Protein AF-A0A9W9ZEQ5-F1 (afdb_monomer_lite)

InterPro domains:
  IPR041980 Spt5, KOW domain repeat 6, metazoa [PF23288] (7-61)
  IPR057934 Spt5, KOW domain repeat 7 [PF23287] (64-106)
  IPR057934 Spt5, KOW domain repeat 7 [cd06086] (57-106)

Foldseek 3Di:
DQPDDPQLDDFQFKKAFDQPDPDNVRHRFIFGFHDDDRQWTWTQTLVVLDTDIDGPVRIAFADDDAQFKKAFRDDPRHRWIWGFNDDDVQWTWTGTPPDPDTQIFGHDDDPDDDPGWRWTHRDPPDITTMGTGDDPVRCCSNCVPVVVPDPPDD

pLDDT: mean 71.27, std 19.27, range [35.31, 93.12]

Secondary structure (DSSP, 8-state):
------TT--TT-EEEE-TT-S-TTTTT-EEEEEEEETTEEEEEETTTTEEEEEEGGGEEEPPPPTT-EEEEEESTTTT-EEEEEEEETTEEEEEESSSS-EEEE-----TTS-TT-EEEEEETTEEEEEEEPPPHHHHHHH-TTGGGSSS---

Radius of gyration: 16.16 Å; chains: 1; bounding box: 39×32×54 Å

Structure (mmCIF, N/CA/C/O backbone):
data_AF-A0A9W9ZEQ5-F1
#
_entry.id   AF-A0A9W9ZEQ5-F1
#
loop_
_atom_site.group_PDB
_atom_site.id
_atom_site.type_symbol
_atom_site.label_atom_id
_atom_site.label_alt_id
_atom_site.label_comp_id
_atom_site.label_asym_id
_atom_site.label_entity_id
_atom_site.label_seq_id
_atom_site.pdbx_PDB_ins_code
_atom_site.Cartn_x
_atom_site.Cartn_y
_atom_site.Cartn_z
_atom_site.occupancy
_atom_site.B_iso_or_equiv
_atom_site.auth_seq_id
_atom_site.auth_comp_id
_atom_site.auth_asym_id
_atom_site.auth_atom_id
_atom_site.pdbx_PDB_model_num
ATOM 1 N N . MET A 1 1 ? 5.416 12.636 -24.048 1.00 38.34 1 MET A N 1
ATOM 2 C CA . MET A 1 1 ? 4.396 11.716 -23.519 1.00 38.34 1 MET A CA 1
ATOM 3 C C . MET A 1 1 ? 4.635 11.723 -22.029 1.00 38.34 1 MET A C 1
ATOM 5 O O . MET A 1 1 ? 5.642 11.189 -21.597 1.00 38.34 1 MET A O 1
ATOM 9 N N . GLU A 1 2 ? 3.851 12.509 -21.300 1.00 41.16 2 GLU A N 1
ATOM 10 C CA . GLU A 1 2 ? 3.880 12.522 -19.836 1.00 41.16 2 GLU A CA 1
ATOM 11 C C . GLU A 1 2 ? 3.147 11.244 -19.429 1.00 41.16 2 GLU A C 1
ATOM 13 O O . GLU A 1 2 ? 1.925 11.163 -19.545 1.00 41.16 2 GLU A O 1
ATOM 18 N N . GLU A 1 3 ? 3.899 10.177 -19.156 1.00 45.72 3 GLU A N 1
ATOM 19 C CA . GLU A 1 3 ? 3.323 8.939 -18.636 1.00 45.72 3 GLU A CA 1
ATOM 20 C C . GLU A 1 3 ? 2.706 9.274 -17.287 1.00 45.72 3 GLU A C 1
ATOM 22 O O . GLU A 1 3 ? 3.434 9.631 -16.361 1.00 45.72 3 GLU A O 1
ATOM 27 N N . ALA A 1 4 ? 1.370 9.228 -17.239 1.00 45.44 4 ALA A N 1
ATOM 28 C CA . ALA A 1 4 ? 0.551 9.604 -16.099 1.00 45.44 4 ALA A CA 1
ATOM 29 C C . ALA A 1 4 ? 1.212 9.130 -14.805 1.00 45.44 4 ALA A C 1
ATOM 31 O O . ALA A 1 4 ? 1.329 7.933 -14.541 1.00 45.44 4 ALA A O 1
ATOM 32 N N . GLN A 1 5 ? 1.707 10.097 -14.038 1.00 52.44 5 GLN A N 1
ATOM 33 C CA . GLN A 1 5 ? 2.129 9.869 -12.676 1.00 52.44 5 GLN A CA 1
ATOM 34 C C . GLN A 1 5 ? 0.910 9.281 -11.971 1.00 52.44 5 GLN A C 1
ATOM 36 O O . GLN A 1 5 ? -0.152 9.899 -11.948 1.00 52.44 5 GLN A O 1
ATOM 41 N N . ALA A 1 6 ? 1.016 8.047 -11.486 1.00 61.94 6 ALA A N 1
ATOM 42 C CA . ALA A 1 6 ? -0.031 7.455 -10.677 1.00 61.94 6 ALA A CA 1
ATOM 43 C C . ALA A 1 6 ? -0.018 8.208 -9.344 1.00 61.94 6 ALA A C 1
ATOM 45 O O . ALA A 1 6 ? 0.653 7.815 -8.392 1.00 61.94 6 ALA A O 1
ATOM 46 N N . ASP A 1 7 ? -0.701 9.354 -9.320 1.00 71.56 7 ASP A N 1
ATOM 47 C CA . ASP A 1 7 ? -0.661 10.310 -8.220 1.00 71.56 7 ASP A CA 1
ATOM 48 C C . ASP A 1 7 ? -1.117 9.685 -6.903 1.00 71.56 7 ASP A C 1
ATOM 50 O O . ASP A 1 7 ? -0.824 10.233 -5.853 1.00 71.56 7 ASP A O 1
ATOM 54 N N . TRP A 1 8 ? -1.773 8.528 -6.928 1.00 83.50 8 TRP A N 1
ATOM 55 C CA . TRP A 1 8 ? -2.225 7.807 -5.747 1.00 83.50 8 TRP A CA 1
ATOM 56 C C . TRP A 1 8 ? -1.109 7.066 -4.987 1.00 83.50 8 TRP A C 1
ATOM 58 O O . TRP A 1 8 ? -1.252 6.830 -3.787 1.00 83.50 8 TRP A O 1
ATOM 68 N N . VAL A 1 9 ? 0.004 6.697 -5.634 1.00 84.94 9 VAL A N 1
ATOM 69 C CA . VAL A 1 9 ? 1.059 5.913 -4.971 1.00 84.94 9 VAL A CA 1
ATOM 70 C C . VAL A 1 9 ? 1.838 6.806 -4.004 1.00 84.94 9 VAL A C 1
ATOM 72 O O . VAL A 1 9 ? 2.400 7.833 -4.384 1.00 84.94 9 VAL A O 1
ATOM 75 N N . THR A 1 10 ? 1.892 6.400 -2.738 1.00 86.19 10 THR A N 1
ATOM 76 C CA . THR A 1 10 ? 2.639 7.075 -1.666 1.00 86.19 10 THR A CA 1
ATOM 77 C C . THR A 1 10 ? 3.490 6.060 -0.903 1.00 86.19 10 THR A C 1
ATOM 79 O O . THR A 1 10 ? 3.429 4.865 -1.184 1.00 86.19 10 THR A O 1
ATOM 82 N N . THR A 1 11 ? 4.328 6.505 0.028 1.00 87.94 11 THR A N 1
ATOM 83 C CA . THR A 1 11 ? 5.082 5.589 0.893 1.00 87.94 11 THR A CA 1
ATOM 84 C C . THR A 1 11 ? 4.197 5.028 2.001 1.00 87.94 11 THR A C 1
ATOM 86 O O . THR A 1 11 ? 3.154 5.595 2.349 1.00 87.94 11 THR A O 1
ATOM 89 N N . ASP A 1 12 ? 4.648 3.905 2.560 1.00 85.50 12 ASP A N 1
ATOM 90 C CA . ASP A 1 12 ? 4.089 3.260 3.748 1.00 85.50 12 ASP A CA 1
ATOM 91 C C . ASP A 1 12 ? 2.699 2.645 3.547 1.00 85.50 12 ASP A C 1
ATOM 93 O O . ASP A 1 12 ? 2.069 2.256 4.520 1.00 85.50 12 ASP A O 1
ATOM 97 N N . ILE A 1 13 ? 2.223 2.517 2.305 1.00 88.56 13 ILE A N 1
ATOM 98 C CA . ILE A 1 13 ? 0.970 1.824 1.965 1.00 88.56 13 ILE A CA 1
ATOM 99 C C . ILE A 1 13 ? 1.226 0.376 1.552 1.00 88.56 13 ILE A C 1
ATOM 101 O O . ILE A 1 13 ? 2.266 0.064 0.962 1.00 88.56 13 ILE A O 1
ATOM 105 N N . GLU A 1 14 ? 0.268 -0.501 1.853 1.00 90.25 14 GLU A N 1
ATOM 106 C CA . GLU A 1 14 ? 0.230 -1.854 1.303 1.00 90.25 14 GLU A CA 1
ATOM 107 C C . GLU A 1 14 ? -0.207 -1.781 -0.161 1.00 90.25 14 GLU A C 1
ATOM 109 O O . GLU A 1 14 ? -1.193 -1.131 -0.504 1.00 90.25 14 GLU A O 1
ATOM 114 N N . VAL A 1 15 ? 0.530 -2.463 -1.026 1.00 91.75 15 VAL A N 1
ATOM 115 C CA . VAL A 1 15 ? 0.214 -2.621 -2.442 1.00 91.75 15 VAL A CA 1
ATOM 116 C C . VAL A 1 15 ? 0.334 -4.081 -2.832 1.00 91.75 15 VAL A C 1
ATOM 118 O O . VAL A 1 15 ? 1.016 -4.883 -2.186 1.00 91.75 15 VAL A O 1
ATOM 121 N N . ARG A 1 16 ? -0.318 -4.420 -3.934 1.00 92.25 16 ARG A N 1
ATOM 122 C CA . ARG A 1 16 ? -0.242 -5.729 -4.557 1.00 92.25 16 ARG A CA 1
ATOM 123 C C . ARG A 1 16 ? 0.317 -5.591 -5.960 1.00 92.25 16 ARG A C 1
ATOM 125 O O . ARG A 1 16 ? -0.062 -4.687 -6.693 1.00 92.25 16 ARG A O 1
ATOM 132 N N . ILE A 1 17 ? 1.219 -6.481 -6.343 1.00 91.62 17 ILE A N 1
ATOM 133 C CA . ILE A 1 17 ? 1.710 -6.532 -7.718 1.00 91.62 17 ILE A CA 1
ATOM 134 C C . ILE A 1 17 ? 0.612 -7.108 -8.615 1.00 91.62 17 ILE A C 1
ATOM 136 O O . ILE A 1 17 ? 0.043 -8.157 -8.308 1.00 91.62 17 ILE A O 1
ATOM 140 N N . ASN A 1 18 ? 0.340 -6.433 -9.731 1.00 88.81 18 ASN A N 1
ATOM 141 C CA . ASN A 1 18 ? -0.713 -6.819 -10.663 1.00 88.81 18 ASN A CA 1
ATOM 142 C C . ASN A 1 18 ? -0.504 -8.252 -11.191 1.00 88.81 18 ASN A C 1
ATOM 144 O O . ASN A 1 18 ? 0.621 -8.684 -11.453 1.00 88.81 18 ASN A O 1
ATOM 148 N N . GLU A 1 19 ? -1.593 -8.988 -11.406 1.00 82.56 19 GLU A N 1
ATOM 149 C CA . GLU A 1 19 ? -1.558 -10.350 -11.963 1.00 82.56 19 GLU A CA 1
ATOM 150 C C . GLU A 1 19 ? -0.984 -10.417 -13.391 1.00 82.56 19 GLU A C 1
ATOM 152 O O . GLU A 1 19 ? -0.504 -11.460 -13.822 1.00 82.56 19 GLU A O 1
ATOM 157 N N . ASN A 1 20 ? -0.982 -9.295 -14.117 1.00 79.50 20 ASN A N 1
ATOM 158 C CA . ASN A 1 20 ? -0.439 -9.175 -15.470 1.00 79.50 20 ASN A CA 1
ATOM 159 C C . ASN A 1 20 ? 1.035 -8.732 -15.492 1.00 79.50 20 ASN A C 1
ATOM 161 O O . ASN A 1 20 ? 1.534 -8.309 -16.537 1.00 79.50 20 ASN A O 1
ATOM 165 N N . HIS A 1 21 ? 1.732 -8.777 -14.351 1.00 86.69 21 HIS A N 1
ATOM 166 C CA . HIS A 1 21 ? 3.141 -8.399 -14.264 1.00 86.69 21 HIS A CA 1
ATOM 167 C C . HIS A 1 21 ? 4.023 -9.282 -15.169 1.00 86.69 21 HIS A C 1
ATOM 169 O O . HIS A 1 21 ? 3.760 -10.462 -15.355 1.00 86.69 21 HIS A O 1
ATOM 175 N N . GLU A 1 22 ? 5.103 -8.735 -15.730 1.00 85.06 22 GLU A N 1
ATOM 176 C CA . GLU A 1 22 ? 5.997 -9.478 -16.639 1.00 85.06 22 GLU A CA 1
ATOM 177 C C . GLU A 1 22 ? 6.710 -10.669 -15.971 1.00 85.06 22 GLU A C 1
ATOM 179 O O . GLU A 1 22 ? 6.994 -11.681 -16.612 1.00 85.06 22 GLU A O 1
ATOM 184 N N . ASP A 1 23 ? 6.976 -10.547 -14.671 1.00 86.31 23 ASP A N 1
ATOM 185 C CA . ASP A 1 23 ? 7.593 -11.579 -13.841 1.00 86.31 23 ASP A CA 1
ATOM 186 C C . ASP A 1 23 ? 6.521 -12.383 -13.077 1.00 86.31 23 ASP A C 1
ATOM 188 O O . ASP A 1 23 ? 5.903 -11.843 -12.149 1.00 86.31 23 ASP A O 1
ATOM 192 N N . PRO A 1 24 ? 6.318 -13.673 -13.408 1.00 85.88 24 PRO A N 1
ATOM 193 C CA . PRO A 1 24 ? 5.318 -14.515 -12.763 1.00 85.88 24 PRO A CA 1
ATOM 194 C C . PRO A 1 24 ? 5.621 -14.848 -11.303 1.00 85.88 24 PRO A C 1
ATOM 196 O O . PRO A 1 24 ? 4.724 -15.277 -10.584 1.00 85.88 24 PRO A O 1
ATOM 199 N N . GLN A 1 25 ? 6.857 -14.657 -10.836 1.00 86.88 25 GLN A N 1
ATOM 200 C CA . GLN A 1 25 ? 7.191 -14.860 -9.425 1.00 86.88 25 GLN A CA 1
ATOM 201 C C . GLN A 1 25 ? 6.682 -13.716 -8.542 1.00 86.88 25 GLN A C 1
ATOM 203 O O . GLN A 1 25 ? 6.534 -13.890 -7.332 1.00 86.88 25 GLN A O 1
ATOM 208 N N . LEU A 1 26 ? 6.419 -12.555 -9.148 1.00 87.50 26 LEU A N 1
ATOM 209 C CA . LEU A 1 26 ? 5.975 -11.349 -8.459 1.00 87.50 26 LEU A CA 1
ATOM 210 C C . LEU A 1 26 ? 4.461 -11.134 -8.549 1.00 87.50 26 LEU A C 1
ATOM 212 O O . LEU A 1 26 ? 3.937 -10.365 -7.754 1.00 87.50 26 LEU A O 1
ATOM 216 N N . MET A 1 27 ? 3.764 -11.799 -9.475 1.00 89.69 27 MET A N 1
ATOM 217 C CA . MET A 1 27 ? 2.311 -11.675 -9.655 1.00 89.69 27 MET A CA 1
ATOM 218 C C . MET A 1 27 ? 1.542 -11.969 -8.358 1.00 89.69 27 MET A C 1
ATOM 220 O O . MET A 1 27 ? 1.843 -12.941 -7.663 1.00 89.69 27 MET A O 1
ATOM 224 N N . ASP A 1 28 ? 0.537 -11.138 -8.056 1.00 88.19 28 ASP A N 1
ATOM 225 C CA . ASP A 1 28 ? -0.357 -11.259 -6.889 1.00 88.19 28 ASP A CA 1
ATOM 226 C C . ASP A 1 28 ? 0.379 -11.245 -5.530 1.00 88.19 28 ASP A C 1
ATOM 228 O O . ASP A 1 28 ? -0.188 -11.562 -4.484 1.00 88.19 28 ASP A O 1
ATOM 232 N N . LYS A 1 29 ? 1.659 -10.841 -5.510 1.00 91.00 29 LYS A N 1
ATOM 233 C CA . LYS A 1 29 ? 2.419 -10.672 -4.269 1.00 91.00 29 LYS A CA 1
ATOM 234 C C . LYS A 1 29 ? 2.057 -9.361 -3.590 1.00 91.00 29 LYS A C 1
ATOM 236 O O . LYS A 1 29 ? 1.959 -8.314 -4.230 1.00 91.00 29 LYS A O 1
ATOM 241 N N . LYS A 1 30 ? 1.909 -9.426 -2.268 1.00 91.69 30 LYS A N 1
ATOM 242 C CA . LYS A 1 30 ? 1.659 -8.270 -1.408 1.00 91.69 30 LYS A CA 1
ATOM 243 C C . LYS A 1 30 ? 2.955 -7.716 -0.835 1.00 91.69 30 LYS A C 1
ATOM 245 O O . LYS A 1 30 ? 3.901 -8.460 -0.558 1.00 91.69 30 LYS A O 1
ATOM 250 N N . GLY A 1 31 ? 2.978 -6.408 -0.631 1.00 92.19 31 GLY A N 1
ATOM 251 C CA . GLY A 1 31 ? 4.110 -5.737 -0.025 1.00 92.19 31 GLY A CA 1
ATOM 252 C C . GLY A 1 31 ? 3.814 -4.307 0.390 1.00 92.19 31 GLY A C 1
ATOM 253 O O . GLY A 1 31 ? 2.731 -3.785 0.154 1.00 92.19 31 GLY A O 1
ATOM 254 N N . VAL A 1 32 ? 4.810 -3.657 0.984 1.00 91.31 32 VAL A N 1
ATOM 255 C CA . VAL A 1 32 ? 4.735 -2.249 1.398 1.00 91.31 32 VAL A CA 1
ATOM 256 C C . VAL A 1 32 ? 5.598 -1.368 0.506 1.00 91.31 32 VAL A C 1
ATOM 258 O O . VAL A 1 32 ? 6.756 -1.693 0.231 1.00 91.31 32 VAL A O 1
ATOM 261 N N . VAL A 1 33 ? 5.067 -0.219 0.088 1.00 91.81 33 VAL A N 1
ATOM 262 C CA . VAL A 1 33 ? 5.843 0.788 -0.644 1.00 91.81 33 VAL A CA 1
ATOM 263 C C . VAL A 1 33 ? 6.843 1.458 0.296 1.00 91.81 33 VAL A C 1
ATOM 265 O O . VAL A 1 33 ? 6.467 2.174 1.220 1.00 91.81 33 VAL A O 1
ATOM 268 N N . ARG A 1 34 ? 8.138 1.277 0.032 1.00 88.81 34 ARG A N 1
ATOM 269 C CA . ARG A 1 34 ? 9.222 1.913 0.799 1.00 88.81 34 ARG A CA 1
ATOM 270 C C . ARG A 1 34 ? 9.640 3.257 0.245 1.00 88.81 34 ARG A C 1
ATOM 272 O O . ARG A 1 34 ? 10.039 4.152 0.982 1.00 88.81 34 ARG A O 1
ATOM 279 N N . THR A 1 35 ? 9.636 3.387 -1.071 1.00 87.75 35 THR A N 1
ATOM 280 C CA . THR A 1 35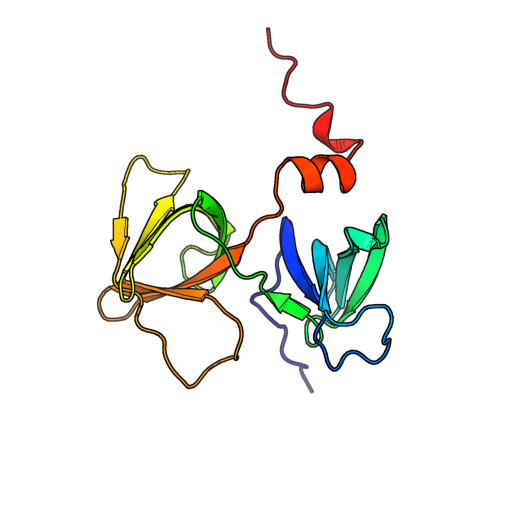 ? 10.084 4.606 -1.740 1.00 87.75 35 THR A CA 1
ATOM 281 C C . THR A 1 35 ? 9.363 4.729 -3.065 1.00 87.75 35 THR A C 1
ATOM 283 O O . THR A 1 35 ? 9.148 3.736 -3.755 1.00 87.75 35 THR A O 1
ATOM 286 N N . VAL A 1 36 ? 9.017 5.956 -3.433 1.00 89.12 36 VAL A N 1
ATOM 287 C CA . VAL A 1 36 ? 8.474 6.288 -4.749 1.00 89.12 36 VAL A CA 1
ATOM 288 C C . VAL A 1 36 ? 9.488 7.190 -5.444 1.00 89.12 36 VAL A C 1
ATOM 290 O O . VAL A 1 36 ? 10.024 8.120 -4.843 1.00 89.12 36 VAL A O 1
ATOM 293 N N . SER A 1 37 ? 9.835 6.874 -6.686 1.00 86.25 37 SER A N 1
ATOM 294 C CA . SER A 1 37 ? 10.830 7.595 -7.481 1.00 86.25 37 SER A CA 1
ATOM 295 C C . SER A 1 37 ? 10.357 7.688 -8.928 1.00 86.25 37 SER A C 1
ATOM 297 O O . SER A 1 37 ? 10.501 6.746 -9.711 1.00 86.25 37 SER A O 1
ATOM 299 N N . GLY A 1 38 ? 9.775 8.837 -9.284 1.00 85.12 38 GLY A N 1
ATOM 300 C CA . GLY A 1 38 ? 9.177 9.056 -10.604 1.00 85.12 38 GLY A CA 1
ATOM 301 C C . GLY A 1 38 ? 8.064 8.044 -10.888 1.00 85.12 38 GLY A C 1
ATOM 302 O O . GLY A 1 38 ? 7.136 7.913 -10.098 1.00 85.12 38 GLY A O 1
ATOM 303 N N . ASN A 1 39 ? 8.193 7.293 -11.986 1.00 85.56 39 ASN A N 1
ATOM 304 C CA . ASN A 1 39 ? 7.232 6.261 -12.408 1.00 85.56 39 ASN A CA 1
ATOM 305 C C . ASN A 1 39 ? 7.518 4.858 -11.840 1.00 85.56 39 ASN A C 1
ATOM 307 O O . ASN A 1 39 ? 6.916 3.870 -12.271 1.00 85.56 39 ASN A O 1
ATOM 311 N N . THR A 1 40 ? 8.443 4.750 -10.888 1.00 89.81 40 THR A N 1
ATOM 312 C CA . THR A 1 40 ? 8.798 3.484 -10.237 1.00 89.81 40 THR A CA 1
ATOM 313 C C . THR A 1 40 ? 8.636 3.593 -8.732 1.00 89.81 40 THR A C 1
ATOM 315 O O . THR A 1 40 ? 8.918 4.638 -8.143 1.00 89.81 40 THR A O 1
ATOM 318 N N . CYS A 1 41 ? 8.197 2.514 -8.101 1.00 91.69 41 CYS A N 1
ATOM 319 C CA . CYS A 1 41 ? 8.166 2.391 -6.655 1.00 91.69 41 CYS A CA 1
ATOM 320 C C . CYS A 1 41 ? 8.951 1.156 -6.217 1.00 91.69 41 CYS A C 1
ATOM 322 O O . CYS A 1 41 ? 8.984 0.128 -6.893 1.00 91.69 41 CYS A O 1
ATOM 324 N N . THR A 1 42 ? 9.607 1.277 -5.070 1.00 92.62 42 THR A N 1
ATOM 325 C CA . THR A 1 42 ? 10.271 0.161 -4.407 1.00 92.62 42 THR A CA 1
ATOM 326 C C . THR A 1 42 ? 9.290 -0.436 -3.415 1.00 92.62 42 THR A C 1
ATOM 328 O O . THR A 1 42 ? 8.909 0.227 -2.448 1.00 92.62 42 THR A O 1
ATOM 331 N N . VAL A 1 43 ? 8.897 -1.682 -3.651 1.00 93.12 43 VAL A N 1
ATOM 332 C CA . VAL A 1 43 ? 7.971 -2.439 -2.811 1.00 93.12 43 VAL A CA 1
ATOM 333 C C . VAL A 1 43 ? 8.746 -3.532 -2.086 1.00 93.12 43 VAL A C 1
ATOM 335 O O . VAL A 1 43 ? 9.468 -4.312 -2.706 1.00 93.12 43 VAL A O 1
ATOM 338 N N . TYR A 1 44 ? 8.598 -3.602 -0.767 1.00 92.56 44 TYR A N 1
ATOM 339 C CA . TYR A 1 44 ? 9.070 -4.739 0.011 1.00 92.56 44 TYR A CA 1
ATOM 340 C C . TYR A 1 44 ? 8.010 -5.832 0.001 1.00 92.56 44 TYR A C 1
ATOM 342 O O . TYR A 1 44 ? 6.953 -5.655 0.601 1.00 92.56 44 TYR A O 1
ATOM 350 N N . LEU A 1 45 ? 8.288 -6.943 -0.676 1.00 92.56 45 LEU A N 1
ATOM 351 C CA . LEU A 1 45 ? 7.370 -8.078 -0.750 1.00 92.56 45 LEU A CA 1
ATOM 352 C C . LEU A 1 45 ? 7.517 -8.961 0.489 1.00 92.56 45 LEU A C 1
ATOM 354 O O . LEU A 1 45 ? 8.630 -9.387 0.809 1.00 92.56 45 LEU A O 1
ATOM 358 N N . TYR A 1 46 ? 6.402 -9.275 1.147 1.00 89.38 46 TYR A N 1
ATOM 359 C CA . TYR A 1 46 ? 6.405 -10.051 2.393 1.00 89.38 46 TYR A CA 1
ATOM 360 C C . TYR A 1 46 ? 6.855 -11.499 2.176 1.00 89.38 46 TYR A C 1
ATOM 362 O O . TYR A 1 46 ? 7.688 -12.009 2.923 1.00 89.38 46 TYR A O 1
ATOM 370 N N . ASP A 1 47 ? 6.368 -12.139 1.109 1.00 88.56 47 ASP A N 1
ATOM 371 C CA . ASP A 1 47 ? 6.745 -13.505 0.735 1.00 88.56 47 ASP A CA 1
ATOM 372 C C . ASP A 1 47 ? 8.245 -13.642 0.437 1.00 88.56 47 ASP A C 1
ATOM 374 O O . ASP A 1 47 ? 8.906 -14.560 0.920 1.00 88.56 47 ASP A O 1
ATOM 378 N N . GLU A 1 48 ? 8.785 -12.714 -0.357 1.00 88.31 48 GLU A N 1
ATOM 379 C CA . GLU A 1 48 ? 10.169 -12.775 -0.845 1.00 88.31 48 GLU A CA 1
ATOM 380 C C . GLU A 1 48 ? 11.170 -12.153 0.139 1.00 88.31 48 GLU A C 1
ATOM 382 O O . GLU A 1 48 ? 12.383 -12.293 -0.035 1.00 88.31 48 GLU A O 1
ATOM 387 N N . LYS A 1 49 ? 10.671 -11.435 1.154 1.00 88.38 49 LYS A N 1
ATOM 388 C CA . LYS A 1 49 ? 11.449 -10.700 2.162 1.00 88.38 49 LYS A CA 1
ATOM 389 C C . LYS A 1 49 ? 12.529 -9.805 1.554 1.00 88.38 49 LYS A C 1
ATOM 391 O O . LYS A 1 49 ? 13.631 -9.680 2.096 1.00 88.38 49 LYS A O 1
ATOM 396 N N . ARG A 1 50 ? 12.225 -9.180 0.413 1.00 89.50 50 ARG A N 1
ATOM 397 C CA . ARG A 1 50 ? 13.167 -8.365 -0.365 1.00 89.50 50 ARG A CA 1
ATOM 398 C C . ARG A 1 50 ? 12.492 -7.147 -0.985 1.00 89.50 50 ARG A C 1
ATOM 400 O O . ARG A 1 50 ? 11.283 -7.140 -1.206 1.00 89.50 50 ARG A O 1
ATOM 407 N N . ASP A 1 51 ? 13.308 -6.156 -1.328 1.00 91.12 51 ASP A N 1
ATOM 408 C CA . ASP A 1 51 ? 12.906 -5.057 -2.207 1.00 91.12 51 ASP A CA 1
ATOM 409 C C . ASP A 1 51 ? 12.778 -5.499 -3.649 1.00 91.12 51 ASP A C 1
ATOM 411 O O . ASP A 1 51 ? 13.673 -6.151 -4.192 1.00 91.12 51 ASP A O 1
ATOM 415 N N . VAL A 1 52 ? 11.724 -5.027 -4.297 1.00 92.69 52 VAL A N 1
ATOM 416 C CA . VAL A 1 52 ? 11.591 -5.076 -5.743 1.00 92.69 52 VAL A CA 1
ATOM 417 C C . VAL A 1 52 ? 11.175 -3.702 -6.247 1.00 92.69 52 VAL A C 1
ATOM 419 O O . VAL A 1 52 ? 10.272 -3.075 -5.700 1.00 92.69 52 VAL A O 1
ATOM 422 N N . SER A 1 53 ? 11.861 -3.223 -7.284 1.00 92.50 53 SER A N 1
ATOM 423 C CA . SER A 1 53 ? 11.455 -2.019 -8.003 1.00 92.50 53 SER A CA 1
ATOM 424 C C . SER A 1 53 ? 10.475 -2.411 -9.097 1.00 92.50 53 SER A C 1
ATOM 426 O O . SER A 1 53 ? 10.799 -3.247 -9.942 1.00 92.50 53 SER A O 1
ATOM 428 N N . VAL A 1 54 ? 9.284 -1.827 -9.063 1.00 91.12 54 VAL A N 1
ATOM 429 C CA . VAL A 1 54 ? 8.202 -2.086 -10.013 1.00 91.12 54 VAL A CA 1
ATOM 430 C C . VAL A 1 54 ? 7.643 -0.766 -10.529 1.00 91.12 54 VAL A C 1
ATOM 432 O O . VAL A 1 54 ? 7.773 0.285 -9.894 1.00 91.12 54 VAL A O 1
ATOM 435 N N . SER A 1 55 ? 7.040 -0.794 -11.716 1.00 89.69 55 SER A N 1
ATOM 436 C CA . SER A 1 55 ? 6.331 0.379 -12.223 1.00 89.69 55 SER A CA 1
ATOM 437 C C . SER A 1 55 ? 5.091 0.642 -11.376 1.00 89.69 55 SER A C 1
ATOM 439 O O . SER A 1 55 ? 4.370 -0.293 -11.029 1.00 89.69 55 SER A O 1
ATOM 441 N N . ILE A 1 56 ? 4.793 1.917 -11.121 1.00 87.00 56 ILE A N 1
ATOM 442 C CA . ILE A 1 56 ? 3.566 2.332 -10.423 1.00 87.00 56 ILE A CA 1
ATOM 443 C C . ILE A 1 56 ? 2.279 1.926 -11.166 1.00 87.00 56 ILE A C 1
ATOM 445 O O . ILE A 1 56 ? 1.214 1.901 -10.566 1.00 87.00 56 ILE A O 1
ATOM 449 N N . ASN A 1 57 ? 2.377 1.593 -12.458 1.00 86.19 57 ASN A N 1
ATOM 450 C CA . ASN A 1 57 ? 1.262 1.080 -13.258 1.00 86.19 57 ASN A CA 1
ATOM 451 C C . ASN A 1 57 ? 1.053 -0.435 -13.110 1.00 86.19 57 ASN A C 1
ATOM 453 O O . ASN A 1 57 ? 0.014 -0.946 -13.512 1.00 86.19 57 ASN A O 1
ATOM 457 N N . ASN A 1 58 ? 2.036 -1.152 -12.558 1.00 88.50 58 ASN A N 1
ATOM 458 C CA . ASN A 1 58 ? 1.969 -2.598 -12.347 1.00 88.50 58 ASN A CA 1
ATOM 459 C C . ASN A 1 58 ? 1.676 -2.955 -10.883 1.00 88.50 58 ASN A C 1
ATOM 461 O O . ASN A 1 58 ? 1.901 -4.093 -10.464 1.00 88.50 58 ASN A O 1
ATOM 465 N N . VAL A 1 59 ? 1.221 -1.980 -10.098 1.00 88.56 59 VAL A N 1
ATOM 466 C CA . VAL A 1 59 ? 0.802 -2.176 -8.715 1.00 88.56 59 VAL A CA 1
ATOM 467 C C . VAL A 1 59 ? -0.632 -1.720 -8.554 1.00 88.56 59 VAL A C 1
ATOM 469 O O . VAL A 1 59 ? -1.060 -0.738 -9.155 1.00 88.56 59 VAL A O 1
ATOM 472 N N . ASP A 1 60 ? -1.344 -2.430 -7.703 1.00 88.12 60 ASP A N 1
ATOM 473 C CA . ASP A 1 60 ? -2.694 -2.120 -7.289 1.00 88.12 60 ASP A CA 1
ATOM 474 C C . ASP A 1 60 ? -2.701 -1.785 -5.787 1.00 88.12 60 ASP A C 1
ATOM 476 O O . ASP A 1 60 ? -1.867 -2.305 -5.031 1.00 88.12 60 ASP A O 1
ATOM 480 N N . PRO A 1 61 ? -3.604 -0.904 -5.327 1.00 85.75 61 PRO A N 1
ATOM 481 C CA . PRO A 1 61 ? -3.718 -0.593 -3.911 1.00 85.75 61 PRO A CA 1
ATOM 482 C C . PRO A 1 61 ? -4.116 -1.839 -3.113 1.00 85.75 61 PRO A C 1
ATOM 484 O O . PRO A 1 61 ? -4.917 -2.658 -3.561 1.00 85.75 61 PRO A O 1
ATOM 487 N N . GLY A 1 62 ? -3.558 -1.984 -1.912 1.00 85.75 62 GLY A N 1
ATOM 488 C CA . GLY A 1 62 ? -3.961 -3.038 -0.991 1.00 85.75 62 GLY A CA 1
ATOM 489 C C . GLY A 1 62 ? -5.397 -2.822 -0.513 1.00 85.75 62 GLY A C 1
ATOM 490 O O . GLY A 1 62 ? -5.734 -1.748 -0.007 1.00 85.75 62 GLY A O 1
ATOM 491 N N . GLU A 1 63 ? -6.232 -3.851 -0.653 1.00 83.44 63 GLU A N 1
ATOM 492 C CA . GLU A 1 63 ? -7.610 -3.839 -0.162 1.00 83.44 63 GLU A CA 1
ATOM 493 C C . GLU A 1 63 ? -7.634 -3.861 1.376 1.00 83.44 63 GLU A C 1
ATOM 495 O O . GLU A 1 63 ? -7.142 -4.823 1.979 1.00 83.44 63 GLU A O 1
ATOM 500 N N . PRO A 1 64 ? -8.198 -2.831 2.031 1.00 82.12 64 PRO A N 1
ATOM 501 C CA . PRO A 1 64 ? -8.274 -2.796 3.484 1.00 82.12 64 PRO A CA 1
ATOM 502 C C . PRO A 1 64 ? -9.351 -3.748 4.003 1.00 82.12 64 PRO A C 1
ATOM 504 O O . PRO A 1 64 ? -10.447 -3.821 3.445 1.00 82.12 64 PRO A O 1
ATOM 507 N N . VAL A 1 65 ? -9.081 -4.438 5.117 1.00 82.25 65 VAL A N 1
ATOM 508 C CA . VAL A 1 65 ? -10.108 -5.224 5.814 1.00 82.25 65 VAL A CA 1
ATOM 509 C C . VAL A 1 65 ? -10.606 -4.527 7.076 1.00 82.25 65 VAL A C 1
ATOM 511 O O . VAL A 1 65 ? -10.023 -3.570 7.585 1.00 82.25 65 VAL A O 1
ATOM 514 N N . LYS A 1 66 ? -11.736 -5.002 7.603 1.00 81.81 66 LYS A N 1
ATOM 515 C CA . LYS A 1 66 ? -12.295 -4.504 8.860 1.00 81.81 66 LYS A CA 1
ATOM 516 C C . LYS A 1 66 ? -11.241 -4.564 9.978 1.00 81.81 66 LYS A C 1
ATOM 518 O O . LYS A 1 66 ? -10.641 -5.608 10.207 1.00 81.81 66 LYS A O 1
ATOM 523 N N . LEU A 1 67 ? -11.110 -3.456 10.704 1.00 81.62 67 LEU A N 1
ATOM 524 C CA . LEU A 1 67 ? -10.120 -3.144 11.744 1.00 81.62 67 LEU A CA 1
ATOM 525 C C . LEU A 1 67 ? -8.696 -2.848 11.254 1.00 81.62 67 LEU A C 1
ATOM 527 O O . LEU A 1 67 ? -7.844 -2.556 12.094 1.00 81.62 67 LEU A O 1
ATOM 531 N N . ASP A 1 68 ? -8.431 -2.848 9.947 1.00 83.75 68 ASP A N 1
ATOM 532 C CA . ASP A 1 68 ? -7.125 -2.429 9.444 1.00 83.75 68 ASP A CA 1
ATOM 533 C C . ASP A 1 68 ? -6.940 -0.911 9.558 1.00 83.75 68 ASP A C 1
ATOM 535 O O . ASP A 1 68 ? -7.886 -0.109 9.532 1.00 83.75 68 ASP A O 1
ATOM 539 N N . LYS A 1 69 ? -5.671 -0.509 9.649 1.00 85.44 69 LYS A N 1
ATOM 540 C CA . LYS A 1 69 ? -5.277 0.877 9.431 1.00 85.44 69 LYS A CA 1
ATOM 541 C C . LYS A 1 69 ? -5.341 1.180 7.935 1.00 85.44 69 LYS A C 1
ATOM 543 O O . LYS A 1 69 ? -4.920 0.379 7.107 1.00 85.44 69 LYS A O 1
ATOM 548 N N . VAL A 1 70 ? -5.856 2.355 7.599 1.00 86.06 70 VAL A N 1
ATOM 549 C CA . VAL A 1 70 ? -6.009 2.827 6.221 1.00 86.06 70 VAL A CA 1
ATOM 550 C C . VAL A 1 70 ? -5.404 4.209 6.073 1.00 86.06 70 VAL A C 1
ATOM 552 O O . VAL A 1 70 ? -5.440 5.007 7.012 1.00 86.06 70 VAL A O 1
ATOM 555 N N . LYS A 1 71 ? -4.871 4.501 4.891 1.00 85.44 71 LYS A N 1
ATOM 556 C CA . LYS A 1 71 ? -4.363 5.822 4.522 1.00 85.44 71 LYS A CA 1
ATOM 557 C C . LYS A 1 71 ? -5.139 6.351 3.330 1.00 85.44 71 LYS A C 1
ATOM 559 O O . LYS A 1 71 ? -5.415 5.617 2.382 1.00 85.44 71 LYS A O 1
ATOM 564 N N . VAL A 1 72 ? -5.484 7.629 3.385 1.00 83.19 72 VAL A N 1
ATOM 565 C CA . VAL A 1 72 ? -6.103 8.338 2.268 1.00 83.19 72 VAL A CA 1
ATOM 566 C C . VAL A 1 72 ? -5.034 8.599 1.211 1.00 83.19 72 VAL A C 1
ATOM 568 O O . VAL A 1 72 ? -4.028 9.256 1.487 1.00 83.19 72 VAL A O 1
ATOM 571 N N . ILE A 1 73 ? -5.253 8.082 0.004 1.00 82.75 73 ILE A N 1
ATOM 572 C CA . ILE A 1 73 ? -4.310 8.180 -1.122 1.00 82.75 73 ILE A CA 1
ATOM 573 C C . ILE A 1 73 ? -4.746 9.200 -2.183 1.00 82.75 73 ILE A C 1
ATOM 575 O O . ILE A 1 73 ? -3.910 9.677 -2.949 1.00 82.75 73 ILE A O 1
ATOM 579 N N . ILE A 1 74 ? -6.024 9.596 -2.197 1.00 79.69 74 ILE A N 1
ATOM 580 C CA . ILE A 1 74 ? -6.584 10.606 -3.113 1.00 79.69 74 ILE A CA 1
ATOM 581 C C . ILE A 1 74 ? -7.582 11.494 -2.349 1.00 79.69 74 ILE A C 1
ATOM 583 O O . ILE A 1 74 ? -8.273 11.013 -1.451 1.00 79.69 74 ILE A O 1
ATOM 587 N N . GLY A 1 75 ? -7.652 12.779 -2.715 1.00 73.88 75 GLY A N 1
ATOM 588 C CA . GLY A 1 75 ? -8.566 13.781 -2.144 1.00 73.88 75 GLY A CA 1
ATOM 589 C C . GLY A 1 75 ? -7.870 14.816 -1.252 1.00 73.88 75 GLY A C 1
ATOM 590 O O . GLY A 1 75 ? -6.658 14.752 -1.039 1.00 73.88 75 GLY A O 1
ATOM 591 N N . ASP A 1 76 ? -8.634 15.770 -0.714 1.00 72.94 76 ASP A N 1
ATOM 592 C CA . ASP A 1 76 ? -8.135 16.828 0.187 1.00 72.94 76 ASP A CA 1
ATOM 593 C C . ASP A 1 76 ? -7.513 16.283 1.484 1.00 72.94 76 ASP A C 1
ATOM 595 O O . ASP A 1 76 ? -6.649 16.915 2.090 1.00 72.94 76 ASP A O 1
ATOM 599 N N . ASP A 1 77 ? -7.923 15.081 1.890 1.00 73.06 77 ASP A N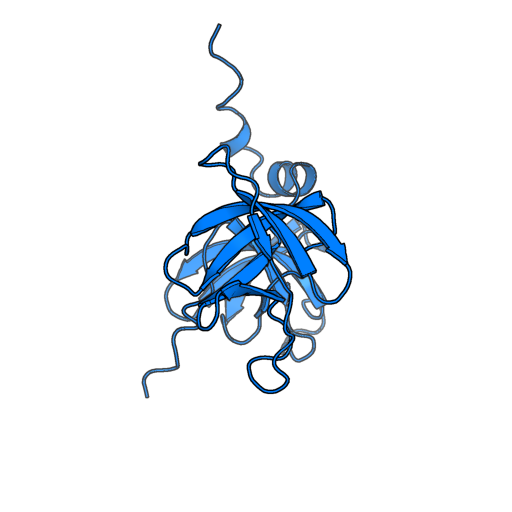 1
ATOM 600 C CA . ASP A 1 77 ? -7.442 14.397 3.089 1.00 73.06 77 ASP A CA 1
ATOM 601 C C . ASP A 1 77 ? -6.269 13.444 2.824 1.00 73.06 77 ASP A C 1
ATOM 603 O O . ASP A 1 77 ? -5.948 12.622 3.684 1.00 73.06 77 ASP A O 1
ATOM 607 N N . ARG A 1 78 ? -5.618 13.536 1.657 1.00 79.19 78 ARG A N 1
ATOM 608 C CA . ARG A 1 78 ? -4.456 12.712 1.301 1.00 79.19 78 ARG A CA 1
ATOM 609 C C . ARG A 1 78 ? -3.399 12.717 2.409 1.00 79.19 78 ARG A C 1
ATOM 611 O O . ARG A 1 78 ? -3.117 13.745 3.015 1.00 79.19 78 ARG A O 1
ATOM 618 N N . GLU A 1 79 ? -2.792 11.556 2.637 1.00 80.00 79 GLU A N 1
ATOM 619 C CA . GLU A 1 79 ? -1.835 11.263 3.712 1.00 80.00 79 GLU A CA 1
ATOM 620 C C . GLU A 1 79 ? -2.441 11.136 5.119 1.00 80.00 79 GLU A C 1
ATOM 622 O O . GLU A 1 79 ? -1.726 10.732 6.040 1.00 80.00 79 GLU A O 1
ATOM 627 N N . ARG A 1 80 ? -3.743 11.392 5.322 1.00 81.62 80 ARG A N 1
ATOM 628 C CA . ARG A 1 80 ? -4.378 11.088 6.612 1.00 81.62 80 ARG A CA 1
ATOM 629 C C . ARG A 1 80 ? -4.500 9.588 6.822 1.00 81.62 80 ARG A C 1
ATOM 631 O O . ARG A 1 80 ? -4.799 8.832 5.899 1.00 81.62 80 ARG A O 1
ATOM 638 N N . VAL A 1 81 ? -4.331 9.181 8.076 1.00 84.38 81 VAL A N 1
ATOM 639 C CA . VAL A 1 81 ? -4.457 7.794 8.522 1.00 84.38 81 VAL A CA 1
ATOM 640 C C . VAL A 1 81 ? -5.684 7.644 9.418 1.00 84.38 81 VAL A C 1
ATOM 642 O O . VAL A 1 81 ? -6.002 8.517 10.231 1.00 84.38 81 VAL A O 1
ATOM 645 N N . GLY A 1 82 ? -6.367 6.515 9.280 1.00 84.44 82 GLY A N 1
ATOM 646 C CA . GLY A 1 82 ? -7.487 6.121 10.118 1.00 84.44 82 GLY A CA 1
ATOM 647 C C . GLY A 1 82 ? -7.529 4.616 10.331 1.00 84.44 82 GLY A C 1
ATOM 648 O O . GLY A 1 82 ? -6.680 3.873 9.851 1.00 84.44 82 GLY A O 1
ATOM 649 N N . THR A 1 83 ? -8.526 4.162 11.078 1.00 83.00 83 THR A N 1
ATOM 650 C CA . THR A 1 83 ? -8.835 2.743 11.267 1.00 83.00 83 THR A CA 1
ATOM 651 C C . THR A 1 83 ? -10.198 2.461 10.665 1.00 83.00 83 THR A C 1
ATOM 653 O O . THR A 1 83 ? -11.170 3.148 10.995 1.00 83.00 83 THR A O 1
ATOM 656 N N . LEU A 1 84 ? -10.279 1.458 9.798 1.00 82.06 84 LEU A N 1
ATOM 657 C CA . LEU A 1 84 ? -11.534 1.008 9.216 1.00 82.06 84 LEU A CA 1
ATOM 658 C C . LEU A 1 84 ? -12.312 0.230 10.278 1.00 82.06 84 LEU A C 1
ATOM 660 O O . LEU A 1 84 ? -11.997 -0.909 10.589 1.00 82.06 84 LEU A O 1
ATOM 664 N N . ILE A 1 85 ? -13.310 0.846 10.900 1.00 82.56 85 ILE A N 1
ATOM 665 C CA . ILE A 1 85 ? -14.054 0.240 12.011 1.00 82.56 85 ILE A CA 1
ATOM 666 C C . ILE A 1 85 ? -15.068 -0.773 11.494 1.00 82.56 85 ILE A C 1
ATOM 668 O O . ILE A 1 85 ? -15.264 -1.832 12.098 1.00 82.56 85 ILE A O 1
ATOM 672 N N . ASN A 1 86 ? -15.734 -0.443 10.391 1.00 73.62 86 ASN A N 1
ATOM 673 C CA . ASN A 1 86 ? -16.742 -1.309 9.814 1.00 73.62 86 ASN A CA 1
ATOM 674 C C . ASN A 1 86 ? -16.892 -1.089 8.311 1.00 73.62 86 ASN A C 1
ATOM 676 O O . ASN A 1 86 ? -16.673 0.018 7.822 1.00 73.62 86 ASN A O 1
ATOM 680 N N . ILE A 1 87 ? -17.289 -2.159 7.630 1.00 67.38 87 ILE A N 1
ATOM 681 C CA . ILE A 1 87 ? -17.652 -2.195 6.218 1.00 67.38 87 ILE A CA 1
ATOM 682 C C . ILE A 1 87 ? -19.017 -2.881 6.197 1.00 67.38 87 ILE A C 1
ATOM 684 O O . ILE A 1 87 ? -19.083 -4.101 6.326 1.00 67.38 87 ILE A O 1
ATOM 688 N N . ASP A 1 88 ? -20.093 -2.107 6.151 1.00 64.56 88 ASP A N 1
ATOM 689 C CA . ASP A 1 88 ? -21.449 -2.631 5.995 1.00 64.56 88 ASP A CA 1
ATOM 690 C C . ASP A 1 88 ? -21.990 -2.035 4.698 1.00 64.56 88 ASP A C 1
ATOM 692 O O . ASP A 1 88 ? -22.400 -0.888 4.722 1.00 64.56 88 ASP A O 1
ATOM 696 N N . ASP A 1 89 ? -21.966 -2.751 3.567 1.00 54.53 89 ASP A N 1
ATOM 697 C CA . ASP A 1 89 ? -22.518 -2.265 2.286 1.00 54.53 89 ASP A CA 1
ATOM 698 C C . ASP A 1 89 ? -23.896 -1.581 2.486 1.00 54.53 89 ASP A C 1
ATOM 700 O O . ASP A 1 89 ? -24.836 -2.265 2.913 1.00 54.53 89 ASP A O 1
ATOM 704 N N . PRO A 1 90 ? -24.087 -0.276 2.185 1.00 50.91 90 PRO A N 1
ATOM 705 C CA . PRO A 1 90 ? -23.243 0.652 1.445 1.00 50.91 90 PRO A CA 1
ATOM 706 C C . PRO A 1 90 ? -22.655 1.768 2.339 1.00 50.91 90 PRO A C 1
ATOM 708 O O . PRO A 1 90 ? -22.761 2.922 1.967 1.00 50.91 90 PRO A O 1
ATOM 711 N N . ASP A 1 91 ? -22.066 1.478 3.499 1.00 56.72 91 ASP A N 1
ATOM 712 C CA . ASP A 1 91 ? -21.462 2.419 4.451 1.00 56.72 91 ASP A CA 1
ATOM 713 C C . ASP A 1 91 ? -20.136 1.880 5.037 1.00 56.72 91 ASP A C 1
ATOM 715 O O . ASP A 1 91 ? -20.066 0.818 5.661 1.00 56.72 91 ASP A O 1
ATOM 719 N N . GLY A 1 92 ? -19.053 2.647 4.881 1.00 63.88 92 GLY A N 1
ATOM 720 C CA . GLY A 1 92 ? -17.759 2.384 5.511 1.00 63.88 92 GLY A CA 1
ATOM 721 C C . GLY A 1 92 ? -17.495 3.363 6.651 1.00 63.88 92 GLY A C 1
ATOM 722 O O . GLY A 1 92 ? -17.453 4.575 6.454 1.00 63.88 92 GLY A O 1
ATOM 723 N N . ILE A 1 93 ? -17.284 2.855 7.866 1.00 72.69 93 ILE A N 1
ATOM 724 C CA . ILE A 1 93 ? -16.995 3.692 9.038 1.00 72.69 93 ILE A CA 1
ATOM 725 C C . ILE A 1 93 ? -15.489 3.738 9.248 1.00 72.69 93 ILE A C 1
ATOM 727 O O . ILE A 1 93 ? -14.880 2.730 9.610 1.00 72.69 93 ILE A O 1
ATOM 731 N N . ILE A 1 94 ? -14.898 4.924 9.107 1.00 74.94 94 ILE A N 1
ATOM 732 C CA . ILE A 1 94 ? -13.483 5.158 9.400 1.00 74.94 94 ILE A CA 1
ATOM 733 C C . ILE A 1 94 ? -13.368 6.027 10.645 1.00 74.94 94 ILE A C 1
ATOM 735 O O . ILE A 1 94 ? -13.974 7.095 10.755 1.00 74.94 94 ILE A O 1
ATOM 739 N N . LYS A 1 95 ? -12.521 5.602 11.575 1.00 79.06 95 LYS A N 1
ATOM 740 C CA . LYS A 1 95 ? -12.068 6.440 12.680 1.00 79.06 95 LYS A CA 1
ATOM 741 C C . LYS A 1 95 ? -10.726 7.067 12.307 1.00 79.06 95 LYS A C 1
ATOM 743 O O . LYS A 1 95 ? -9.718 6.368 12.298 1.00 79.06 95 LYS A O 1
ATOM 748 N N . MET A 1 96 ? -10.710 8.358 11.989 1.00 78.56 96 MET A N 1
ATOM 749 C CA . MET A 1 96 ? -9.471 9.092 11.696 1.00 78.56 96 MET A CA 1
ATOM 750 C C . MET A 1 96 ? -8.642 9.303 12.974 1.00 78.56 96 MET A C 1
ATOM 752 O O . MET A 1 96 ? -9.208 9.558 14.034 1.00 78.56 96 MET A O 1
ATOM 756 N N . ASP A 1 97 ? -7.312 9.209 12.879 1.00 70.25 97 ASP A N 1
ATOM 757 C CA . ASP A 1 97 ? -6.410 9.227 14.049 1.00 70.25 97 ASP A CA 1
ATOM 758 C C . ASP A 1 97 ? -6.165 10.655 14.598 1.00 70.25 97 ASP A C 1
ATOM 760 O O . ASP A 1 97 ? -5.979 10.851 15.793 1.00 70.25 97 ASP A O 1
ATOM 764 N N . GLN A 1 98 ? -6.232 11.686 13.743 1.00 53.31 98 GLN A N 1
ATOM 765 C CA . GLN A 1 98 ? -5.851 13.070 14.096 1.00 53.31 98 GLN A CA 1
ATOM 766 C C . GLN A 1 98 ? -6.969 13.949 14.682 1.00 53.31 98 GLN A C 1
ATOM 768 O O . GLN A 1 98 ? -6.725 15.089 15.075 1.00 53.31 98 GLN A O 1
ATOM 773 N N . THR A 1 99 ? -8.192 13.444 14.769 1.00 41.53 99 THR A N 1
ATOM 774 C CA . THR A 1 99 ? -9.312 14.149 15.401 1.00 41.53 99 THR A CA 1
ATOM 775 C C . THR A 1 99 ? -10.216 13.105 16.024 1.00 41.53 99 THR A C 1
ATOM 777 O O . THR A 1 99 ? -10.645 12.208 15.309 1.00 41.53 99 THR A O 1
ATOM 780 N N . ASP A 1 100 ? -10.546 13.238 17.311 1.00 39.53 100 ASP A N 1
ATOM 781 C CA . ASP A 1 100 ? -11.570 12.481 18.061 1.00 39.53 100 ASP A CA 1
ATOM 782 C C . ASP A 1 100 ? -13.003 12.633 17.471 1.00 39.53 100 ASP A C 1
ATOM 784 O O . ASP A 1 100 ? -13.985 12.867 18.171 1.00 39.53 100 ASP A O 1
ATOM 788 N N . GLN A 1 101 ? -13.157 12.549 16.150 1.00 38.62 101 GLN A N 1
ATOM 789 C CA . GLN A 1 101 ? -14.417 12.608 15.423 1.00 38.62 101 GLN A CA 1
ATOM 790 C C . GLN A 1 101 ? -14.593 11.306 14.638 1.00 38.62 101 GLN A C 1
ATOM 792 O O . GLN A 1 101 ? -13.914 11.064 13.642 1.00 38.62 101 GLN A O 1
ATOM 797 N N . LEU A 1 102 ? -15.526 10.462 15.088 1.00 38.31 102 LEU A N 1
ATOM 798 C CA . LEU A 1 102 ? -16.059 9.377 14.265 1.00 38.31 102 LEU A CA 1
ATOM 799 C C . LEU A 1 102 ? -16.916 9.982 13.142 1.00 38.31 102 LEU A C 1
ATOM 801 O O . LEU A 1 102 ? -17.874 10.699 13.431 1.00 38.31 102 LEU A O 1
ATOM 805 N N . LYS A 1 103 ? -16.613 9.656 11.881 1.00 43.72 103 LYS A N 1
ATOM 806 C CA . LYS A 1 103 ? -17.500 9.909 10.736 1.00 43.72 103 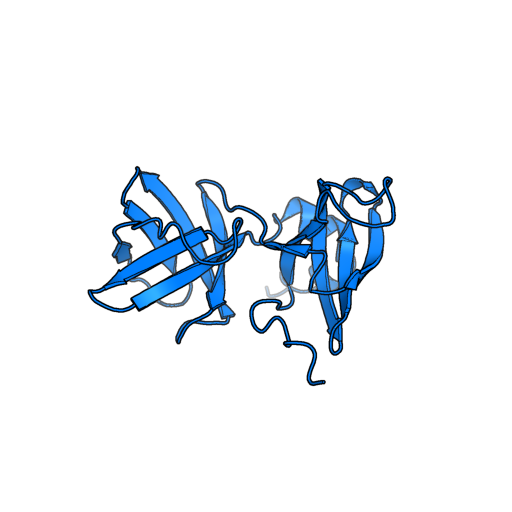LYS A CA 1
ATOM 807 C C . LYS A 1 103 ? -18.030 8.573 10.203 1.00 43.72 103 LYS A C 1
ATOM 809 O O . LYS A 1 103 ? -17.260 7.647 9.966 1.00 43.72 103 LYS A O 1
ATOM 814 N N . ILE A 1 104 ? -19.351 8.482 10.064 1.00 39.28 104 ILE A N 1
ATOM 815 C CA . ILE A 1 104 ? -20.088 7.356 9.465 1.00 39.28 104 ILE A CA 1
ATOM 816 C C . ILE A 1 104 ? -20.451 7.789 8.049 1.00 39.28 104 ILE A C 1
ATOM 818 O O . ILE A 1 104 ? -21.018 8.873 7.909 1.00 39.28 104 ILE A O 1
ATOM 822 N N . LEU A 1 105 ? -20.090 7.001 7.037 1.00 41.09 105 LEU A N 1
ATOM 823 C CA . LEU A 1 105 ? -20.073 7.444 5.646 1.00 41.09 105 LEU A CA 1
ATOM 824 C C . LEU A 1 105 ? -20.600 6.370 4.681 1.00 41.09 105 LEU A C 1
ATOM 826 O O . LEU A 1 105 ? -20.096 5.248 4.743 1.00 41.09 105 LEU A O 1
ATOM 830 N N . PRO A 1 106 ? -21.523 6.707 3.763 1.00 36.53 106 PRO A N 1
ATOM 831 C CA . PRO A 1 106 ? -22.101 5.756 2.815 1.00 36.53 106 PRO A CA 1
ATOM 832 C C . PRO A 1 106 ? -21.177 5.429 1.639 1.00 36.53 106 PRO A C 1
ATOM 834 O O . PRO A 1 106 ? -21.062 6.249 0.746 1.00 36.53 106 PRO A O 1
ATOM 837 N N . SER A 1 107 ? -20.569 4.231 1.600 1.00 35.72 107 SER A N 1
ATOM 838 C CA . SER A 1 107 ? -19.897 3.573 0.464 1.00 35.72 107 SER A CA 1
ATOM 839 C C . SER A 1 107 ? -20.776 3.459 -0.793 1.00 35.72 107 SER A C 1
ATOM 841 O O . SER A 1 107 ? -21.619 2.576 -0.926 1.00 35.72 107 SER A O 1
ATOM 843 N N . ASN A 1 108 ? -20.518 4.309 -1.777 1.00 40.59 108 ASN A N 1
ATOM 844 C CA . ASN A 1 108 ? -21.105 4.257 -3.109 1.00 40.59 108 ASN A CA 1
ATOM 845 C C . ASN A 1 108 ? -20.001 3.761 -4.052 1.00 40.59 108 ASN A C 1
ATOM 847 O O . ASN A 1 108 ? -19.099 4.513 -4.416 1.00 40.59 108 ASN A O 1
ATOM 851 N N . THR A 1 109 ? -20.034 2.477 -4.398 1.00 37.84 109 THR A N 1
ATOM 852 C CA . THR A 1 109 ? -19.103 1.859 -5.348 1.00 37.84 109 THR A CA 1
ATOM 853 C C . THR A 1 109 ? -19.418 2.359 -6.760 1.00 37.84 109 THR A C 1
ATOM 855 O O . THR A 1 109 ? -20.416 1.981 -7.375 1.00 37.84 109 THR A O 1
ATOM 858 N N . SER A 1 110 ? -18.583 3.261 -7.281 1.00 40.41 110 SER A N 1
ATOM 859 C CA . SER A 1 110 ? -18.718 3.789 -8.642 1.00 40.41 110 SER A CA 1
ATOM 860 C C . SER A 1 110 ? -18.137 2.788 -9.654 1.00 40.41 110 SER A C 1
ATOM 862 O O . SER A 1 110 ? -16.960 2.454 -9.569 1.00 40.41 110 SER A O 1
ATOM 864 N N . PRO A 1 111 ? -18.898 2.306 -10.654 1.00 37.84 111 PRO A N 1
ATOM 865 C CA . PRO A 1 111 ? -18.474 1.187 -11.504 1.00 37.84 111 PRO A CA 1
ATOM 866 C C . PRO A 1 111 ? -17.488 1.549 -12.635 1.00 37.84 111 PRO A C 1
ATOM 868 O O . PRO A 1 111 ? -17.387 0.784 -13.591 1.00 37.84 111 PRO A O 1
ATOM 871 N N . ASN A 1 112 ? -16.813 2.709 -12.615 1.00 38.25 112 ASN A N 1
ATOM 872 C CA . ASN A 1 112 ? -16.165 3.220 -13.836 1.00 38.25 112 ASN A CA 1
ATOM 873 C C . ASN A 1 112 ? -14.769 3.848 -13.719 1.00 38.25 112 ASN A C 1
ATOM 875 O O . ASN A 1 112 ? -14.298 4.417 -14.702 1.00 38.25 112 ASN A O 1
ATOM 879 N N . LEU A 1 113 ? -14.072 3.747 -12.588 1.00 35.78 113 LEU A N 1
ATOM 880 C CA . LEU A 1 113 ? -12.690 4.226 -12.482 1.00 35.78 113 LEU A CA 1
ATOM 881 C C . LEU A 1 113 ? -11.874 3.229 -11.657 1.00 35.78 113 LEU A C 1
ATOM 883 O O . LEU A 1 113 ? -12.298 2.870 -10.572 1.00 35.78 113 LEU A O 1
ATOM 887 N N . VAL A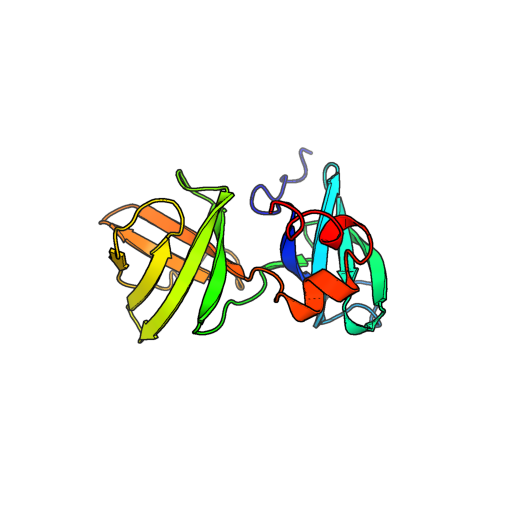 1 114 ? -10.755 2.769 -12.236 1.00 38.44 114 VAL A N 1
ATOM 888 C CA . VAL A 1 114 ? -9.710 1.874 -11.687 1.00 38.44 11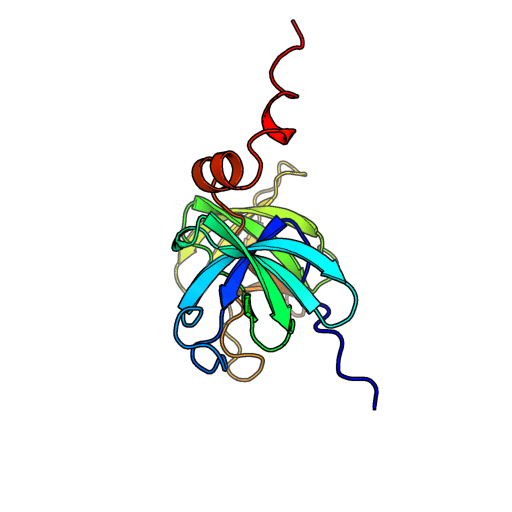4 VAL A CA 1
ATOM 889 C C . VAL A 1 114 ? -10.207 0.679 -10.838 1.00 38.44 114 VAL A C 1
ATOM 891 O O . VAL A 1 114 ? -10.640 0.855 -9.708 1.00 38.44 114 VAL A O 1
ATOM 894 N N . PRO A 1 115 ? -10.104 -0.577 -11.314 1.00 35.31 115 PRO A N 1
ATOM 895 C CA . PRO A 1 115 ? -10.798 -1.719 -10.705 1.00 35.31 115 PRO A CA 1
ATOM 896 C C . PRO A 1 115 ? -10.389 -2.139 -9.274 1.00 35.31 115 PRO A C 1
ATOM 898 O O . PRO A 1 115 ? -10.812 -3.210 -8.857 1.00 35.31 115 PRO A O 1
ATOM 901 N N . GLN A 1 116 ? -9.590 -1.382 -8.511 1.00 46.38 116 GLN A N 1
ATOM 902 C CA . GLN A 1 116 ? -9.012 -1.881 -7.249 1.00 46.38 116 GLN A CA 1
ATOM 903 C C . GLN A 1 116 ? -8.868 -0.850 -6.113 1.00 46.38 116 GLN A C 1
ATOM 905 O O . GLN A 1 116 ? -8.219 -1.139 -5.113 1.00 46.38 116 GLN A O 1
ATOM 910 N N . THR A 1 117 ? -9.457 0.346 -6.209 1.00 49.16 117 THR A N 1
ATOM 911 C CA . THR A 1 117 ? -9.415 1.323 -5.105 1.00 49.16 117 THR A CA 1
ATOM 912 C C . THR A 1 117 ? -10.669 1.278 -4.238 1.00 49.16 117 THR A C 1
ATOM 914 O O . THR A 1 117 ? -11.783 1.340 -4.753 1.00 49.16 117 THR A O 1
ATOM 917 N N . PHE A 1 118 ? -10.498 1.228 -2.913 1.00 60.91 118 PHE A N 1
ATOM 918 C CA . PHE A 1 118 ? -11.615 1.277 -1.970 1.00 60.91 118 PHE A CA 1
ATOM 919 C C . PHE A 1 118 ? -12.063 2.731 -1.771 1.00 60.91 118 PHE A C 1
ATOM 921 O O . PHE A 1 118 ? -11.349 3.537 -1.169 1.00 60.91 118 PHE A O 1
ATOM 928 N N . GLU A 1 119 ? -13.227 3.073 -2.319 1.00 60.28 119 GLU A N 1
ATOM 929 C CA . GLU A 1 119 ? -13.776 4.428 -2.325 1.00 60.28 119 GLU A CA 1
ATOM 930 C C . GLU A 1 119 ? -14.890 4.589 -1.277 1.00 60.28 119 GLU A C 1
ATOM 932 O O . GLU A 1 119 ? -15.924 3.923 -1.342 1.00 60.28 119 GLU A O 1
ATOM 937 N N . LEU A 1 120 ? -14.693 5.491 -0.307 1.00 57.91 120 LEU A N 1
ATOM 938 C CA . LEU A 1 120 ? -15.682 5.845 0.714 1.00 57.91 120 LEU A CA 1
ATOM 939 C C . LEU A 1 120 ? -16.205 7.276 0.499 1.00 57.91 120 LEU A C 1
ATOM 941 O O . LEU A 1 120 ? -15.484 8.237 0.762 1.00 57.91 120 LEU A O 1
ATOM 945 N N . PRO A 1 121 ? -17.455 7.455 0.047 1.00 54.03 121 PRO A N 1
ATOM 946 C CA . PRO A 1 121 ? -18.111 8.750 -0.058 1.00 54.03 121 PRO A CA 1
ATOM 947 C C . PRO A 1 121 ? -18.291 9.404 1.301 1.00 54.03 121 PRO A C 1
ATOM 949 O O . PRO A 1 121 ? -18.972 8.890 2.181 1.00 54.03 121 PRO A O 1
ATOM 952 N N . LEU A 1 122 ? -17.701 10.581 1.451 1.00 52.53 122 LEU A N 1
ATOM 953 C CA . LEU A 1 122 ? -17.826 11.427 2.626 1.00 52.53 122 LEU A CA 1
ATOM 954 C C . LEU A 1 122 ? -19.153 12.209 2.628 1.00 52.53 122 LEU A C 1
ATOM 956 O O . LEU A 1 122 ? -19.828 12.295 3.654 1.00 52.53 122 LEU A O 1
ATOM 960 N N . ASN A 1 123 ? -19.510 12.816 1.489 1.00 52.22 123 ASN A N 1
ATOM 961 C CA . ASN A 1 123 ? -20.595 13.798 1.330 1.00 52.22 123 ASN A CA 1
ATOM 962 C C . ASN A 1 123 ? -21.064 13.862 -0.148 1.00 52.22 123 ASN A C 1
ATOM 964 O O . ASN A 1 123 ? -20.448 13.226 -0.995 1.00 52.22 123 ASN A O 1
ATOM 968 N N . ASP A 1 124 ? -22.097 14.665 -0.474 1.00 49.00 124 ASP A N 1
ATOM 969 C CA . ASP A 1 124 ? -22.723 14.813 -1.816 1.00 49.00 124 ASP A CA 1
ATOM 970 C C . ASP A 1 124 ? -21.757 15.003 -3.017 1.00 49.00 124 ASP A C 1
ATOM 972 O O . ASP A 1 124 ? -22.204 14.876 -4.153 1.00 49.00 124 ASP A O 1
ATOM 976 N N . ASN A 1 125 ? -20.462 15.298 -2.811 1.00 51.78 125 ASN A N 1
ATOM 977 C CA . ASN A 1 125 ? -19.446 15.364 -3.876 1.00 51.78 125 ASN A CA 1
ATOM 978 C C . ASN A 1 125 ? -18.028 14.889 -3.479 1.00 51.78 125 ASN A C 1
ATOM 980 O O . ASN A 1 125 ? -17.111 15.042 -4.281 1.00 51.78 125 ASN A O 1
ATOM 984 N N . ASP A 1 126 ? -17.823 14.322 -2.285 1.00 53.66 126 ASP A N 1
ATOM 985 C CA . ASP A 1 126 ? -16.483 13.939 -1.806 1.00 53.66 126 ASP A CA 1
ATOM 986 C C . ASP A 1 126 ? -16.359 12.423 -1.667 1.00 53.66 126 ASP A C 1
ATOM 988 O O . ASP A 1 126 ? -17.176 11.792 -0.996 1.00 53.66 126 ASP A O 1
ATOM 992 N N . VAL A 1 127 ? -15.314 11.849 -2.266 1.00 63.81 127 VAL A N 1
ATOM 993 C CA . VAL A 1 127 ? -14.990 10.418 -2.225 1.00 63.81 127 VAL A CA 1
ATOM 994 C C . VAL A 1 127 ? -13.564 10.255 -1.703 1.00 63.81 127 VAL A C 1
ATOM 996 O O . VAL A 1 127 ? -12.629 10.822 -2.263 1.00 63.81 127 VAL A O 1
ATOM 999 N N . LEU A 1 128 ? -13.388 9.492 -0.621 1.00 67.50 128 LEU A N 1
ATOM 1000 C CA . LEU A 1 128 ? -12.072 9.111 -0.113 1.00 67.50 128 LEU A CA 1
ATOM 1001 C C . LEU A 1 128 ? -11.614 7.828 -0.773 1.00 67.50 128 LEU A C 1
ATOM 1003 O O . LEU A 1 128 ? -12.190 6.769 -0.538 1.00 67.50 128 LEU A O 1
ATOM 1007 N N . THR A 1 129 ? -10.516 7.904 -1.507 1.00 76.31 129 THR A N 1
ATOM 1008 C CA . THR A 1 129 ? -9.813 6.714 -1.973 1.00 76.31 129 THR A CA 1
ATOM 1009 C C . THR A 1 129 ? -8.833 6.266 -0.894 1.00 76.31 129 THR A C 1
ATOM 1011 O O . THR A 1 129 ? -7.941 7.023 -0.490 1.00 76.31 129 THR A O 1
ATOM 1014 N N . LEU A 1 130 ? -9.004 5.039 -0.413 1.00 79.69 130 LEU A N 1
ATOM 1015 C CA . LEU A 1 130 ? -8.251 4.482 0.704 1.00 79.69 130 LEU A CA 1
ATOM 1016 C C . LEU A 1 130 ? -7.388 3.315 0.255 1.00 79.69 130 LEU A C 1
ATOM 1018 O O . LEU A 1 130 ? -7.790 2.505 -0.579 1.00 79.69 130 LEU A O 1
ATOM 1022 N N . CYS A 1 131 ? -6.223 3.215 0.881 1.00 85.00 131 CYS A N 1
ATOM 1023 C CA . CYS A 1 131 ? -5.328 2.081 0.753 1.00 85.00 131 CYS A CA 1
ATOM 1024 C C . CYS A 1 131 ? -5.090 1.461 2.126 1.00 85.00 131 CYS A C 1
ATOM 1026 O O . CYS A 1 131 ? -4.968 2.186 3.124 1.00 85.00 131 CYS A O 1
ATOM 1028 N N . ALA A 1 132 ? -5.004 0.134 2.178 1.00 85.38 132 ALA A N 1
ATOM 1029 C CA . ALA A 1 132 ? -4.551 -0.563 3.369 1.00 85.38 132 ALA A CA 1
ATOM 1030 C C . ALA A 1 132 ? -3.146 -0.091 3.763 1.00 85.38 132 ALA A C 1
ATOM 1032 O O . ALA A 1 132 ? -2.290 0.170 2.913 1.00 85.38 132 ALA A O 1
ATOM 1033 N N . LEU A 1 133 ? -2.915 0.029 5.066 1.00 85.38 133 LEU A N 1
ATOM 1034 C CA . LEU A 1 133 ? -1.579 0.165 5.621 1.00 85.38 133 LEU A CA 1
ATOM 1035 C C . LEU A 1 133 ? -1.053 -1.219 6.021 1.00 85.38 133 LEU A C 1
ATOM 1037 O O . LEU A 1 133 ? -1.833 -2.048 6.495 1.00 85.38 133 LEU A O 1
ATOM 1041 N N . PRO A 1 134 ? 0.260 -1.458 5.875 1.00 82.94 134 PRO A N 1
ATOM 1042 C CA . PRO A 1 134 ? 0.894 -2.690 6.325 1.00 82.94 134 PRO A CA 1
ATOM 1043 C C . PRO A 1 134 ? 0.633 -2.908 7.819 1.00 82.94 134 PRO A C 1
ATOM 1045 O O . PRO A 1 134 ? 0.645 -1.957 8.612 1.00 82.94 134 PRO A O 1
ATOM 1048 N N . ARG A 1 135 ? 0.420 -4.162 8.226 1.00 80.75 135 ARG A N 1
ATOM 1049 C CA . ARG A 1 135 ? 0.226 -4.480 9.646 1.00 80.75 135 ARG A CA 1
ATOM 1050 C C . ARG A 1 135 ? 1.515 -4.263 10.428 1.00 80.75 135 ARG A C 1
ATOM 1052 O O . ARG A 1 135 ? 2.614 -4.263 9.877 1.00 80.75 135 ARG A O 1
ATOM 1059 N N . GLU A 1 136 ? 1.389 -4.104 11.743 1.00 74.94 136 GLU A N 1
ATOM 1060 C CA . GLU A 1 136 ? 2.547 -3.894 12.620 1.00 74.94 136 GLU A CA 1
ATOM 1061 C C . GLU A 1 136 ? 3.559 -5.047 12.542 1.00 74.94 136 GLU A C 1
ATOM 1063 O O . GLU A 1 136 ? 4.763 -4.795 12.537 1.00 74.94 136 GLU A O 1
ATOM 1068 N N . ASP A 1 137 ? 3.095 -6.295 12.433 1.00 74.62 137 ASP A N 1
ATOM 1069 C CA . ASP A 1 137 ? 3.969 -7.457 12.241 1.00 74.62 137 ASP A CA 1
ATOM 1070 C C . ASP A 1 137 ? 4.760 -7.371 10.924 1.00 74.62 137 ASP A C 1
ATOM 1072 O O . ASP A 1 137 ? 5.981 -7.537 10.931 1.00 74.62 137 ASP A O 1
ATOM 1076 N N . ASP A 1 138 ? 4.101 -6.996 9.825 1.00 78.94 138 ASP A N 1
ATOM 1077 C CA . ASP A 1 138 ? 4.730 -6.839 8.508 1.00 78.94 138 ASP A CA 1
ATOM 1078 C C . ASP A 1 138 ? 5.723 -5.664 8.478 1.00 78.94 138 ASP A C 1
ATOM 1080 O O . ASP A 1 138 ? 6.805 -5.751 7.893 1.00 78.94 138 ASP A O 1
ATOM 1084 N N . LEU A 1 139 ? 5.398 -4.561 9.161 1.00 71.88 139 LEU A N 1
ATOM 1085 C CA . LEU A 1 139 ? 6.286 -3.406 9.318 1.00 71.88 139 LEU A CA 1
ATOM 1086 C C . LEU A 1 139 ? 7.554 -3.751 10.099 1.00 71.88 139 LEU A C 1
ATOM 1088 O O . LEU A 1 139 ? 8.630 -3.253 9.765 1.00 71.88 139 LEU A O 1
ATOM 1092 N N . ARG A 1 140 ? 7.452 -4.597 11.130 1.00 72.12 140 ARG A N 1
ATOM 1093 C CA . ARG A 1 140 ? 8.618 -5.051 11.905 1.00 72.12 140 ARG A CA 1
ATOM 1094 C C . ARG A 1 140 ? 9.570 -5.880 11.052 1.00 72.12 140 ARG A C 1
ATOM 1096 O O . ARG A 1 140 ? 10.782 -5.766 11.229 1.00 72.12 140 ARG A O 1
ATOM 1103 N N . GLU A 1 141 ? 9.041 -6.679 10.128 1.00 72.69 141 GLU A N 1
ATOM 1104 C CA . GLU A 1 141 ? 9.856 -7.428 9.168 1.00 72.69 141 GLU A CA 1
ATOM 1105 C C . GLU A 1 141 ? 10.441 -6.525 8.071 1.00 72.69 141 GLU A C 1
ATOM 1107 O O . GLU A 1 141 ? 11.619 -6.653 7.735 1.00 72.69 141 GLU A O 1
ATOM 1112 N N . ALA A 1 142 ? 9.659 -5.575 7.552 1.00 69.62 142 ALA A N 1
ATOM 1113 C CA . ALA A 1 142 ? 10.078 -4.668 6.483 1.00 69.62 142 ALA A CA 1
ATOM 1114 C C . ALA A 1 142 ? 11.071 -3.582 6.941 1.00 69.62 142 ALA A C 1
ATOM 1116 O O . ALA A 1 142 ? 11.941 -3.163 6.171 1.00 69.62 142 ALA A O 1
ATOM 1117 N N . PHE A 1 143 ? 10.964 -3.124 8.192 1.00 68.50 143 PHE A N 1
ATOM 1118 C CA . PHE A 1 143 ? 11.768 -2.041 8.769 1.00 68.50 143 PHE A CA 1
ATOM 1119 C C . PHE A 1 143 ? 12.371 -2.420 10.136 1.00 68.50 143 PHE A C 1
ATOM 1121 O O . PHE A 1 143 ? 12.116 -1.753 11.145 1.00 68.50 143 PHE A O 1
ATOM 1128 N N . PRO A 1 144 ? 13.244 -3.440 10.200 1.00 62.50 144 PRO A N 1
ATOM 1129 C CA . PRO A 1 144 ? 13.765 -3.946 11.471 1.00 62.50 144 PRO A CA 1
ATOM 1130 C C . PRO A 1 144 ? 14.636 -2.925 12.225 1.00 62.50 144 PRO A C 1
ATOM 1132 O O . PRO A 1 144 ? 14.767 -3.002 13.444 1.00 62.50 144 PRO A O 1
ATOM 1135 N N . HIS A 1 145 ? 15.218 -1.947 11.519 1.00 50.03 145 HIS A N 1
ATOM 1136 C CA . HIS A 1 145 ? 16.095 -0.927 12.107 1.00 50.03 145 HIS A CA 1
ATOM 1137 C C . HIS A 1 145 ? 15.367 0.358 12.536 1.00 50.03 145 HIS A C 1
ATOM 1139 O O . HIS A 1 145 ? 15.869 1.063 13.409 1.00 50.03 145 HIS A O 1
ATOM 1145 N N . SER A 1 146 ? 14.193 0.662 11.970 1.00 45.22 146 SER A N 1
ATOM 1146 C CA . SER A 1 146 ? 13.441 1.893 12.279 1.00 45.22 146 SER A CA 1
ATOM 1147 C C . SER A 1 146 ? 12.559 1.753 13.527 1.00 45.22 146 SER A C 1
ATOM 1149 O O . SER A 1 146 ? 12.179 2.750 14.132 1.00 45.22 146 SER A O 1
ATOM 1151 N N . TRP A 1 147 ? 12.272 0.519 13.958 1.00 40.72 147 TRP A N 1
ATOM 1152 C CA . TRP A 1 147 ? 11.455 0.223 15.144 1.00 40.72 147 TRP A CA 1
ATOM 1153 C C . TRP A 1 147 ? 12.203 0.401 16.481 1.00 40.72 147 TRP A C 1
ATOM 1155 O O . TRP A 1 147 ? 11.604 0.326 17.551 1.00 40.72 147 TRP A O 1
ATOM 1165 N N . VAL A 1 148 ? 13.515 0.666 16.447 1.00 38.91 148 VAL A N 1
ATOM 1166 C CA . VAL A 1 148 ? 14.347 0.886 17.650 1.00 38.91 148 VAL A CA 1
ATOM 1167 C C . VAL A 1 148 ? 14.118 2.277 18.274 1.00 38.91 148 VAL A C 1
ATOM 1169 O O . VAL A 1 148 ? 14.738 2.627 19.274 1.00 38.91 148 VAL A O 1
ATOM 1172 N N . SER A 1 149 ? 13.200 3.096 17.756 1.00 38.28 149 SER A N 1
ATOM 1173 C CA . SER A 1 149 ? 13.004 4.464 18.252 1.00 38.28 149 SER A CA 1
ATOM 1174 C C . SER A 1 149 ? 11.538 4.839 18.419 1.00 38.28 149 SER A C 1
ATOM 1176 O O . SER A 1 149 ? 11.058 5.748 17.757 1.00 38.28 149 SER A O 1
ATOM 1178 N N . SER A 1 150 ? 10.820 4.175 19.330 1.00 42.00 150 SER A N 1
ATOM 1179 C CA . SER A 1 150 ? 9.642 4.822 19.935 1.00 42.00 150 SER A CA 1
ATOM 1180 C C . SER A 1 150 ? 9.239 4.330 21.330 1.00 42.00 150 SER A C 1
ATOM 1182 O O . SER A 1 150 ? 8.189 4.739 21.817 1.00 42.00 150 SER A O 1
ATOM 1184 N N . ASN A 1 151 ? 10.051 3.500 22.002 1.00 38.75 151 ASN A N 1
ATOM 1185 C CA . ASN A 1 151 ? 9.711 2.984 23.33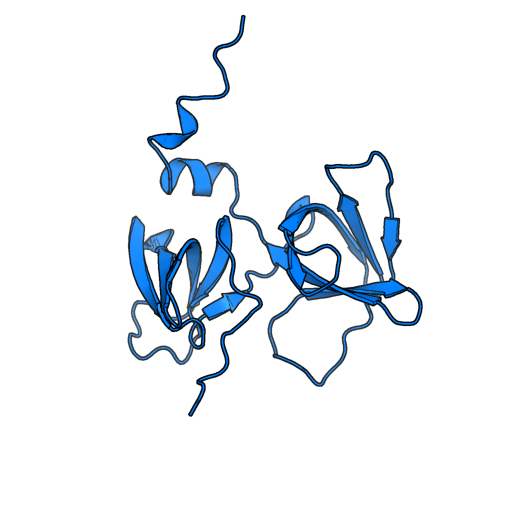6 1.00 38.75 151 ASN A CA 1
ATOM 1186 C C . ASN A 1 151 ? 10.746 3.280 24.436 1.00 38.75 151 ASN A C 1
ATOM 1188 O O . ASN A 1 151 ? 10.698 2.652 25.492 1.00 38.75 151 ASN A O 1
ATOM 1192 N N . ASP A 1 152 ? 11.638 4.248 24.214 1.00 41.41 152 ASP A N 1
ATOM 1193 C CA . ASP A 1 152 ? 12.458 4.841 25.274 1.00 41.41 152 ASP A CA 1
ATOM 1194 C C . ASP A 1 152 ? 12.098 6.326 25.396 1.00 41.41 152 ASP A C 1
ATOM 1196 O O . ASP A 1 152 ? 12.638 7.188 24.709 1.00 41.41 152 ASP A O 1
ATOM 1200 N N . ASN A 1 153 ? 11.083 6.608 26.205 1.00 35.81 153 ASN A N 1
ATOM 1201 C CA . ASN A 1 153 ? 10.985 7.882 26.902 1.00 35.81 153 ASN A CA 1
ATOM 1202 C C . ASN A 1 153 ? 10.279 7.593 28.232 1.00 35.81 153 ASN A C 1
ATOM 1204 O O . ASN A 1 153 ? 9.049 7.575 28.320 1.00 35.81 153 ASN A O 1
ATOM 1208 N N . PHE A 1 154 ? 11.106 7.222 29.209 1.00 39.25 154 PHE A N 1
ATOM 1209 C CA . PHE A 1 154 ? 10.779 7.193 30.634 1.00 39.25 154 PHE A CA 1
ATOM 1210 C C . PHE A 1 154 ? 10.630 8.618 31.178 1.00 39.25 154 PHE A C 1
ATOM 1212 O O . PHE A 1 154 ? 11.347 9.517 30.680 1.00 39.25 154 PHE A O 1
#

Sequence (154 aa):
MEEAQADWVTTDIEVRINENHEDPQLMDKKGVVRTVSGNTCTVYLYDEKRDVSVSINNVDPGEPVKLDKVKVIIGDDRERVGTLINIDDPDGIIKMDQTDQLKILPSNTSPNLVPQTFELPLNDNDVLTLCALPREDDLREAFPHSWVSSNDNF

Organism: NCBI:txid174260